Protein AF-A0A7C5MDQ4-F1 (afdb_monomer)

Secondary structure (DSSP, 8-state):
-----------TTSSSHHHHHHHHHHHHHH----SS--EEEEEEEE-TTS-EEEEEEEE-SSSEEEEEEEEEEEEEEEE-TT--EEEEEEEEEEEEEEEEEEEEETTEEEEEEEEEEE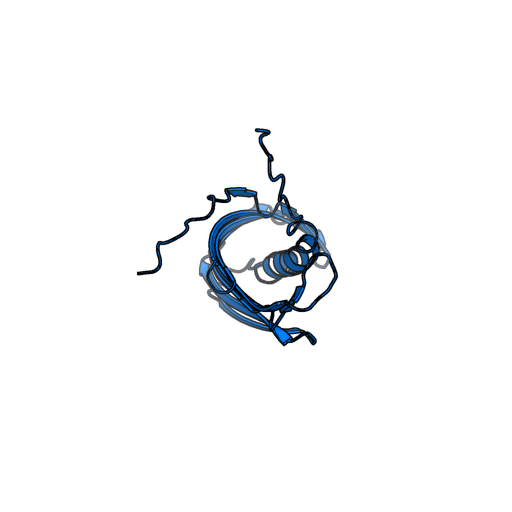EEETTEEEEEEEEEEEEEEEEETTEEEEEEE----EE-----PPP-

Sequence (164 aa):
MQERTTSSGLSFLEADFSFYELMGIQSGYTYPHLNSKREAQAGITLYPSSIKYGYLGWSYSEGLSVAVRYLNSGEMEMRDEGGNLLGTFTYQLIDPILSYTHPLSEKLFLYTLLGVMYEGAEEYKNYVFHMDVGGKYFLSRKSSLIFILRNMGWNRKKISLPVF

Organism: NCBI:txid2052148

Foldseek 3Di:
DDDDPPPPPDPPVPVCPVVVVVVVVVVVVVPPCPDFDWDWDKDWDQDPQRKIKIKIKIDDGQFKIKMKIKIKRPWDFDADPVRDTPDIKIKIKIKIKIKGWDDPDPFKIKMKMWIWIWIDIPQFIFIKTWMKIKMWGHPDPVDIDIDMDIRPTDGDPTPNDPDD

Solvent-accessible surface area (backbone atoms only — not comparable to full-atom values): 9368 Å² total; per-residue (Å²): 142,76,90,80,82,80,83,79,77,75,71,71,74,72,77,48,59,67,63,51,49,58,52,51,52,44,51,63,67,75,60,73,61,91,53,82,61,70,46,78,48,74,52,76,48,80,45,94,72,56,25,39,37,37,39,40,36,38,31,75,49,73,31,33,31,42,34,37,38,37,41,35,51,28,80,41,82,38,59,51,98,87,65,49,79,75,50,71,47,47,47,35,36,42,31,45,34,42,34,43,43,46,78,80,47,102,44,34,33,38,35,42,35,43,35,48,33,38,39,37,43,88,92,47,53,45,58,36,43,32,27,32,45,34,34,41,37,49,82,47,101,89,41,68,49,75,52,75,49,66,70,61,47,60,78,60,75,80,64,80,72,83,85,128

Nearest PDB structures (foldseek):
  1bxw-assembly1_A  TM=4.734E-01  e=2.844E-01  Escherichia coli BL21(DE3)
  8wv0-assembly1_A  TM=5.373E-01  e=2.844E-01  Burkholderia pseudomallei
  3dwo-assembly1_X  TM=4.290E-01  e=1.034E+00  Pseudomonas aeruginosa
  3slo-assembly1_A  TM=4.806E-01  e=4.621E+00  Escherichia coli O157:H7
  3qq2-assembly1_A-2  TM=5.060E-01  e=8.154E+00  Bordetella pertussis

Structure (mmCIF, N/CA/C/O backbone):
data_AF-A0A7C5MDQ4-F1
#
_entry.id   AF-A0A7C5MDQ4-F1
#
loop_
_atom_site.group_PDB
_atom_site.id
_atom_site.type_symbol
_atom_site.label_atom_id
_atom_site.label_alt_id
_atom_site.label_comp_id
_atom_site.label_asym_id
_atom_site.label_entity_id
_atom_site.label_seq_id
_atom_site.pdbx_PDB_ins_code
_atom_site.Cartn_x
_atom_site.Cartn_y
_atom_site.Cartn_z
_atom_site.occupancy
_atom_site.B_iso_or_equiv
_atom_site.auth_seq_id
_atom_site.auth_comp_id
_atom_site.auth_asym_id
_atom_site.auth_atom_id
_atom_site.pdbx_PDB_model_num
ATOM 1 N N . MET A 1 1 ? -8.325 2.686 -50.126 1.00 39.69 1 MET A N 1
ATOM 2 C CA . MET A 1 1 ? -7.969 3.632 -49.049 1.00 39.69 1 MET A CA 1
ATOM 3 C C . MET A 1 1 ? -8.909 3.309 -47.902 1.00 39.69 1 MET A C 1
ATOM 5 O O . MET A 1 1 ? -10.082 3.634 -47.987 1.00 39.69 1 MET A O 1
ATOM 9 N N . GLN A 1 2 ? -8.458 2.464 -46.977 1.00 29.92 2 GLN A N 1
ATOM 10 C CA . GLN A 1 2 ? -9.308 1.776 -46.003 1.00 29.92 2 GLN A CA 1
ATOM 11 C C . GLN A 1 2 ? -8.713 2.046 -44.620 1.00 29.92 2 GLN A C 1
ATOM 13 O O . GLN A 1 2 ? -7.525 1.798 -44.408 1.00 29.92 2 GLN A O 1
ATOM 18 N N . GLU A 1 3 ? -9.515 2.633 -43.734 1.00 30.20 3 GLU A N 1
ATOM 19 C CA . GLU A 1 3 ? -9.162 2.930 -42.346 1.00 30.20 3 GLU A CA 1
ATOM 20 C C . GLU A 1 3 ? -8.784 1.635 -41.615 1.00 30.20 3 GLU A C 1
ATOM 22 O O . GLU A 1 3 ? -9.594 0.717 -41.497 1.00 30.20 3 GLU A O 1
ATOM 27 N N . ARG A 1 4 ? -7.546 1.552 -41.111 1.00 29.33 4 ARG A N 1
ATOM 28 C CA . ARG A 1 4 ? -7.169 0.566 -40.095 1.00 29.33 4 ARG A CA 1
ATOM 29 C C . ARG A 1 4 ? -7.420 1.181 -38.728 1.00 29.33 4 ARG A C 1
ATOM 31 O O . ARG A 1 4 ? -6.610 1.947 -38.218 1.00 29.33 4 ARG A O 1
ATOM 38 N N . THR A 1 5 ? -8.553 0.823 -38.147 1.00 30.47 5 THR A N 1
ATOM 39 C CA . THR A 1 5 ? -8.838 0.961 -36.723 1.00 30.47 5 THR A CA 1
ATOM 40 C C . THR A 1 5 ? -7.876 0.035 -35.974 1.00 30.47 5 THR A C 1
ATOM 42 O O . THR A 1 5 ? -8.053 -1.180 -35.954 1.00 30.47 5 THR A O 1
ATOM 45 N N . THR A 1 6 ? -6.799 0.578 -35.408 1.00 30.36 6 THR A N 1
ATOM 46 C CA . THR A 1 6 ? -5.903 -0.163 -34.513 1.00 30.36 6 THR A CA 1
ATOM 47 C C . THR A 1 6 ? -6.577 -0.317 -33.154 1.00 30.36 6 THR A C 1
ATOM 49 O O . THR A 1 6 ? -6.450 0.523 -32.266 1.00 30.36 6 THR A O 1
ATOM 52 N N . SER A 1 7 ? -7.313 -1.413 -32.977 1.00 33.72 7 SER A N 1
ATOM 53 C CA . SER A 1 7 ? -7.728 -1.899 -31.661 1.00 33.72 7 SER A CA 1
ATOM 54 C C . SER A 1 7 ? -6.525 -2.528 -30.943 1.00 33.72 7 SER A C 1
ATOM 56 O O . SER A 1 7 ? -6.441 -3.742 -30.793 1.00 33.72 7 SER A O 1
ATOM 58 N N . SER A 1 8 ? -5.560 -1.710 -30.522 1.00 34.47 8 SER A N 1
ATOM 59 C CA . SER A 1 8 ? -4.415 -2.130 -29.701 1.00 34.47 8 SER A CA 1
ATOM 60 C C . SER A 1 8 ? -4.749 -1.994 -28.210 1.00 34.47 8 SER A C 1
ATOM 62 O O . SER A 1 8 ? -4.136 -1.212 -27.483 1.00 34.47 8 SER A O 1
ATOM 64 N N . GLY A 1 9 ? -5.785 -2.708 -27.769 1.00 29.31 9 GLY A N 1
ATOM 65 C CA . GLY A 1 9 ? -6.140 -2.858 -26.359 1.00 29.31 9 GLY A CA 1
ATOM 66 C C . GLY A 1 9 ? -5.462 -4.095 -25.784 1.00 29.31 9 GLY A C 1
ATOM 67 O O . GLY A 1 9 ? -6.132 -5.091 -25.543 1.00 29.31 9 GLY A O 1
ATOM 68 N N . LEU A 1 10 ? -4.137 -4.053 -25.629 1.00 28.81 10 LEU A N 1
ATOM 69 C CA . LEU A 1 10 ? -3.390 -5.088 -24.912 1.00 28.81 10 LEU A CA 1
ATOM 70 C C . LEU A 1 10 ? -3.816 -5.068 -23.438 1.00 28.81 10 LEU A C 1
ATOM 72 O O . LEU A 1 10 ? -3.702 -4.048 -22.755 1.00 28.81 10 LEU A O 1
ATOM 76 N N . SER A 1 11 ? -4.345 -6.201 -22.983 1.00 31.80 11 SER A N 1
ATOM 77 C CA . SER A 1 11 ? -4.901 -6.495 -21.662 1.00 31.80 11 SER A CA 1
ATOM 78 C C . SER A 1 11 ? -3.831 -6.560 -20.562 1.00 31.80 11 SER A C 1
ATOM 80 O O . SER A 1 11 ? -3.690 -7.549 -19.852 1.00 31.80 11 SER A O 1
ATOM 82 N N . PHE A 1 12 ? -3.112 -5.454 -20.358 1.00 30.44 12 PHE A N 1
ATOM 83 C CA . PHE A 1 12 ? -2.194 -5.257 -19.224 1.00 30.44 12 PHE A CA 1
ATOM 84 C C . PHE A 1 12 ? -2.919 -5.345 -17.861 1.00 30.44 12 PHE A C 1
ATOM 86 O O . PHE A 1 12 ? -2.315 -5.610 -16.833 1.00 30.44 12 PHE A O 1
ATOM 93 N N . LEU A 1 13 ? -4.248 -5.186 -17.871 1.00 31.42 13 LEU A N 1
ATOM 94 C CA . LEU A 1 13 ? -5.130 -5.215 -16.702 1.00 31.42 13 LEU A CA 1
ATOM 95 C C . LEU A 1 13 ? -5.346 -6.608 -16.081 1.00 31.42 13 LEU A C 1
ATOM 97 O O . LEU A 1 13 ? -5.817 -6.678 -14.948 1.00 31.42 13 LEU A O 1
ATOM 101 N N . GLU A 1 14 ? -5.039 -7.705 -16.781 1.00 27.27 14 GLU A N 1
ATOM 102 C CA . GLU A 1 14 ? -5.376 -9.058 -16.298 1.00 27.27 14 GLU A CA 1
ATOM 103 C C . GLU A 1 14 ? -4.259 -9.723 -15.480 1.00 27.27 14 GLU A C 1
ATOM 105 O O . GLU A 1 14 ? -4.545 -10.576 -14.640 1.00 27.27 14 GLU A O 1
ATOM 110 N N . ALA A 1 15 ? -3.001 -9.303 -15.649 1.00 25.83 15 ALA A N 1
ATOM 111 C CA . ALA A 1 15 ? -1.870 -9.838 -14.882 1.00 25.83 15 ALA A CA 1
ATOM 112 C C . ALA A 1 15 ? -1.667 -9.145 -13.517 1.00 25.83 15 ALA A C 1
ATOM 114 O O . ALA A 1 15 ? -0.980 -9.682 -12.649 1.00 25.83 15 ALA A O 1
ATOM 115 N N . ASP A 1 16 ? -2.300 -7.988 -13.301 1.00 31.30 16 ASP A N 1
ATOM 116 C CA . ASP A 1 16 ? -2.055 -7.130 -12.138 1.00 31.30 16 ASP A CA 1
ATOM 117 C C . ASP A 1 16 ? -3.014 -7.367 -10.957 1.00 31.30 16 ASP A C 1
ATOM 119 O O . ASP A 1 16 ? -2.726 -6.969 -9.834 1.00 31.30 16 ASP A O 1
ATOM 123 N N . PHE A 1 17 ? -4.142 -8.060 -11.120 1.00 27.92 17 PHE A N 1
ATOM 124 C CA . PHE A 1 17 ? -5.168 -8.080 -10.064 1.00 27.92 17 PHE A CA 1
ATOM 125 C C . PHE A 1 17 ? -4.701 -8.748 -8.746 1.00 27.92 17 PHE A C 1
ATOM 127 O O . PHE A 1 17 ? -5.014 -8.274 -7.653 1.00 27.92 17 PHE A O 1
ATOM 134 N N . SER A 1 18 ? -3.863 -9.788 -8.830 1.00 29.47 18 SER A N 1
ATOM 135 C CA . SER A 1 18 ? -3.419 -10.602 -7.684 1.00 29.47 18 SER A CA 1
ATOM 136 C C . SER A 1 18 ? -2.291 -9.969 -6.851 1.00 29.47 18 SER A C 1
ATOM 138 O O . SER A 1 18 ? -2.250 -10.138 -5.628 1.00 29.47 18 SER A O 1
ATOM 140 N N . PHE A 1 19 ? -1.392 -9.197 -7.474 1.00 32.59 19 PHE A N 1
ATOM 141 C CA . PHE A 1 19 ? -0.304 -8.505 -6.772 1.00 32.59 19 PHE A CA 1
ATOM 142 C C . PHE A 1 19 ? -0.835 -7.311 -5.974 1.00 32.59 19 PHE A C 1
ATOM 144 O O . PHE A 1 19 ? -0.474 -7.118 -4.809 1.00 32.59 19 PHE A O 1
ATOM 151 N N . TYR A 1 20 ? -1.762 -6.544 -6.561 1.00 33.53 20 TYR A N 1
ATOM 152 C CA . TYR A 1 20 ? -2.404 -5.450 -5.847 1.00 33.53 20 TYR A CA 1
ATOM 153 C C . TYR A 1 20 ? -3.215 -5.987 -4.669 1.00 33.53 20 TYR A C 1
ATOM 155 O O . TYR A 1 20 ? -3.093 -5.415 -3.588 1.00 33.53 20 TYR A O 1
ATOM 163 N N . GLU A 1 21 ? -3.995 -7.068 -4.802 1.00 34.34 21 GLU A N 1
ATOM 164 C CA . GLU A 1 21 ? -4.763 -7.687 -3.702 1.00 34.34 21 GLU A CA 1
ATOM 165 C C . GLU A 1 21 ? -3.911 -8.001 -2.461 1.00 34.34 21 GLU A C 1
ATOM 167 O O . GLU A 1 21 ? -4.300 -7.624 -1.352 1.00 34.34 21 GLU A O 1
ATOM 172 N N . LEU A 1 22 ? -2.709 -8.561 -2.637 1.00 33.97 22 LEU A N 1
ATOM 173 C CA . LEU A 1 22 ? -1.773 -8.843 -1.539 1.00 33.97 22 LEU A CA 1
ATOM 174 C C . LEU A 1 22 ? -1.350 -7.564 -0.786 1.00 33.97 22 LEU A C 1
ATOM 176 O O . LEU A 1 22 ? -1.200 -7.551 0.438 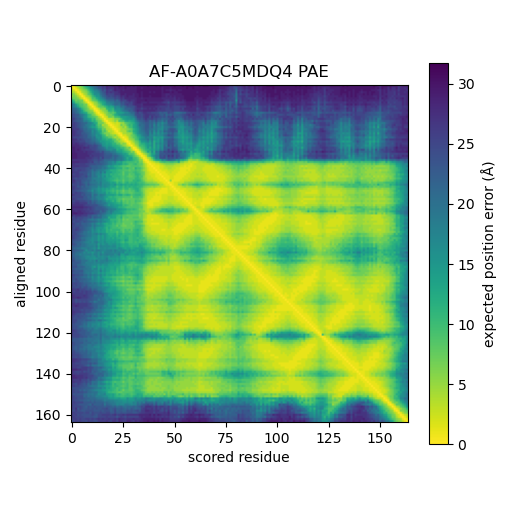1.00 33.97 22 LEU A O 1
ATOM 180 N N . MET A 1 23 ? -1.229 -6.458 -1.521 1.00 41.66 23 MET A N 1
ATOM 181 C CA . MET A 1 23 ? -0.828 -5.140 -1.020 1.00 41.66 23 MET A CA 1
ATOM 182 C C . MET A 1 23 ? -1.975 -4.394 -0.325 1.00 41.66 23 MET A C 1
ATOM 184 O O . MET A 1 23 ? -1.746 -3.627 0.611 1.00 41.66 23 MET A O 1
ATOM 188 N N . GLY A 1 24 ? -3.217 -4.634 -0.760 1.00 42.03 24 GLY A N 1
ATOM 189 C CA . GLY A 1 24 ? -4.439 -4.136 -0.118 1.00 42.03 24 GLY A CA 1
ATOM 190 C C . GLY A 1 24 ? -4.713 -4.824 1.209 1.00 42.03 24 GLY A C 1
ATOM 191 O O . GLY A 1 24 ? -5.059 -4.184 2.205 1.00 42.03 24 GLY A O 1
ATOM 192 N N . ILE A 1 25 ? -4.479 -6.135 1.223 1.00 39.66 25 ILE A N 1
ATOM 193 C CA . ILE A 1 25 ? -4.501 -6.961 2.419 1.00 39.66 25 ILE A CA 1
ATOM 194 C C . ILE A 1 25 ? -3.443 -6.456 3.410 1.00 39.66 25 ILE A C 1
ATOM 196 O O . ILE A 1 25 ? -3.783 -6.215 4.567 1.00 39.66 25 ILE A O 1
ATOM 200 N N . GLN A 1 26 ? -2.212 -6.169 2.962 1.00 46.97 26 GLN A N 1
ATOM 201 C CA . GLN A 1 26 ? -1.220 -5.511 3.815 1.00 46.97 26 GLN A CA 1
ATOM 202 C C . GLN A 1 26 ? -1.702 -4.148 4.311 1.00 46.97 26 GLN A C 1
ATOM 204 O O . GLN A 1 26 ? -1.664 -3.956 5.509 1.00 46.97 26 GLN A O 1
ATOM 209 N N . SER A 1 27 ? -2.274 -3.247 3.504 1.00 44.59 27 SER A N 1
ATOM 210 C CA . SER A 1 27 ? -2.826 -1.991 4.055 1.00 44.59 27 SER A CA 1
ATOM 211 C C . SER A 1 27 ? -3.924 -2.215 5.114 1.00 44.59 27 SER A C 1
ATOM 213 O O . SER A 1 27 ? -3.914 -1.560 6.151 1.00 44.59 27 SER A O 1
ATOM 215 N N . GLY A 1 28 ? -4.810 -3.203 4.945 1.00 41.59 28 GLY A N 1
ATOM 216 C CA . GLY A 1 28 ? -5.789 -3.579 5.977 1.00 41.59 28 GLY A CA 1
ATOM 217 C C . GLY A 1 28 ? -5.171 -4.198 7.245 1.00 41.59 28 GLY A C 1
ATOM 218 O O . GLY A 1 28 ? -5.764 -4.114 8.324 1.00 41.59 28 GLY A O 1
ATOM 219 N N . TYR A 1 29 ? -3.976 -4.793 7.137 1.00 42.00 29 TYR A N 1
ATOM 220 C CA . TYR A 1 29 ? -3.196 -5.358 8.248 1.00 42.00 29 TYR A CA 1
ATOM 221 C C . TYR A 1 29 ? -2.168 -4.389 8.858 1.00 42.00 29 TYR A C 1
ATOM 223 O O . TYR A 1 29 ? -1.840 -4.535 10.033 1.00 42.00 29 TYR A O 1
ATOM 231 N N . THR A 1 30 ? -1.698 -3.396 8.106 1.00 46.00 30 THR A N 1
ATOM 232 C CA . THR A 1 30 ? -0.732 -2.361 8.502 1.00 46.00 30 THR A CA 1
ATOM 233 C C . THR A 1 30 ? -1.442 -1.163 9.145 1.00 46.00 30 THR A C 1
ATOM 235 O O . THR A 1 30 ? -0.837 -0.474 9.961 1.00 46.00 30 THR A O 1
ATOM 238 N N . TYR A 1 31 ? -2.740 -0.955 8.870 1.00 48.38 31 TYR A N 1
ATOM 239 C CA . TYR A 1 31 ? -3.543 0.130 9.457 1.00 48.38 31 TYR A CA 1
ATOM 240 C C . TYR A 1 31 ? -4.679 -0.265 10.432 1.00 48.38 31 TYR A C 1
ATOM 242 O O . TYR A 1 31 ? -5.637 0.499 10.550 1.00 48.38 31 TYR A O 1
ATOM 250 N N . PRO A 1 32 ? -4.658 -1.374 11.201 1.00 42.75 32 PRO A N 1
ATOM 251 C CA . PRO A 1 32 ? -5.612 -1.549 12.286 1.00 42.75 32 PRO A CA 1
ATOM 252 C C . PRO A 1 32 ? -5.109 -0.819 13.542 1.00 42.75 32 PRO A C 1
ATOM 254 O O . PRO A 1 32 ? -4.926 -1.442 14.587 1.00 42.75 32 PRO A O 1
ATOM 257 N N . HIS A 1 33 ? -4.897 0.499 13.471 1.00 44.81 33 HIS A N 1
ATOM 258 C CA . HIS A 1 33 ? -4.558 1.286 14.661 1.00 44.81 33 HIS A CA 1
ATOM 259 C C . HIS A 1 33 ? -5.819 1.769 15.346 1.00 44.81 33 HIS A C 1
ATOM 261 O O . HIS A 1 33 ? -6.289 2.891 15.207 1.00 44.81 33 HIS A O 1
ATOM 267 N N . LEU A 1 34 ? -6.345 0.840 16.129 1.00 44.09 34 LEU A N 1
ATOM 268 C CA . LEU A 1 34 ? -7.406 1.007 17.108 1.00 44.09 34 LEU A CA 1
ATOM 269 C C . LEU A 1 34 ? -6.909 1.691 18.401 1.00 44.09 34 LEU A C 1
ATOM 271 O O . LEU A 1 34 ? -7.566 1.614 19.433 1.00 44.09 34 LEU A O 1
ATOM 275 N N . ASN A 1 35 ? -5.730 2.319 18.375 1.00 40.31 35 ASN A N 1
ATOM 276 C CA . ASN A 1 35 ? -5.115 2.943 19.538 1.00 40.31 35 ASN A CA 1
ATOM 277 C C . ASN A 1 35 ? -4.578 4.331 19.192 1.00 40.31 35 ASN A C 1
ATOM 279 O O . ASN A 1 35 ? -3.913 4.525 18.181 1.00 40.31 35 ASN A O 1
ATOM 283 N N . SER A 1 36 ? -4.836 5.266 20.100 1.00 45.19 36 SER A N 1
ATOM 284 C CA . SER A 1 36 ? -4.549 6.706 20.097 1.00 45.19 36 SER A CA 1
ATOM 285 C C . SER A 1 36 ? -3.075 7.124 19.992 1.00 45.19 36 SER A C 1
ATOM 287 O O . SER A 1 36 ? -2.709 8.244 20.354 1.00 45.19 36 SER A O 1
ATOM 289 N N . LYS A 1 37 ? -2.188 6.238 19.535 1.00 57.75 37 LYS A N 1
ATOM 290 C CA . LYS A 1 37 ? -0.745 6.451 19.573 1.00 57.75 37 LYS A CA 1
ATOM 291 C C . LYS A 1 37 ? -0.211 6.805 18.195 1.00 57.75 37 LYS A C 1
ATOM 293 O O . LYS A 1 37 ? -0.479 6.134 17.205 1.00 57.75 37 LYS A O 1
ATOM 298 N N . ARG A 1 38 ? 0.585 7.872 18.164 1.00 73.56 38 ARG A N 1
ATOM 299 C CA . ARG A 1 38 ? 1.396 8.231 17.005 1.00 73.56 38 ARG A CA 1
ATOM 300 C C . ARG A 1 38 ? 2.441 7.150 16.793 1.00 73.56 38 ARG A C 1
ATOM 302 O O . ARG A 1 38 ? 3.239 6.894 17.692 1.00 73.56 38 ARG A O 1
ATOM 309 N N . GLU A 1 39 ? 2.429 6.539 15.621 1.00 69.69 39 GLU A N 1
ATOM 310 C CA . GLU A 1 39 ? 3.300 5.415 15.298 1.00 69.69 39 GLU A CA 1
ATOM 311 C C . GLU A 1 39 ? 3.840 5.573 13.883 1.00 69.69 39 GLU A C 1
ATOM 313 O O . GLU A 1 39 ? 3.081 5.848 12.954 1.00 69.69 39 GLU A O 1
ATOM 318 N N . ALA A 1 40 ? 5.149 5.395 13.730 1.00 78.62 40 ALA A N 1
ATOM 319 C CA . ALA A 1 40 ? 5.799 5.306 12.435 1.00 78.62 40 ALA A CA 1
ATOM 320 C C . ALA A 1 40 ? 6.104 3.840 12.131 1.00 78.62 40 ALA A C 1
ATOM 322 O O . ALA A 1 40 ? 6.555 3.099 13.005 1.00 78.62 40 ALA A O 1
ATOM 323 N N . GLN A 1 41 ? 5.883 3.435 10.888 1.00 73.00 41 GLN A N 1
ATOM 324 C CA . GLN A 1 41 ? 6.156 2.087 10.419 1.00 73.00 41 GLN A CA 1
ATOM 325 C C . GLN A 1 41 ? 6.887 2.139 9.093 1.00 73.00 41 GLN A C 1
ATOM 327 O O . GLN A 1 41 ? 6.561 2.945 8.228 1.00 73.00 41 GLN A O 1
ATOM 332 N N . ALA A 1 42 ? 7.841 1.242 8.912 1.00 81.19 42 ALA A N 1
ATOM 333 C CA . ALA A 1 42 ? 8.511 1.048 7.643 1.00 81.19 42 ALA A CA 1
ATOM 334 C C . ALA A 1 42 ? 8.664 -0.445 7.397 1.00 81.19 42 ALA A C 1
ATOM 336 O O . ALA A 1 42 ? 8.869 -1.218 8.335 1.00 81.19 42 ALA A O 1
ATOM 337 N N . GLY A 1 43 ? 8.599 -0.844 6.137 1.00 79.62 43 GLY A N 1
ATOM 338 C CA . GLY A 1 43 ? 8.849 -2.220 5.759 1.00 79.62 43 GLY A CA 1
ATOM 339 C C . GLY A 1 43 ? 9.318 -2.331 4.325 1.00 79.62 43 GLY A C 1
ATOM 340 O O . GLY A 1 43 ? 9.052 -1.475 3.483 1.00 79.62 43 GLY A O 1
ATOM 341 N N . ILE A 1 44 ? 10.033 -3.417 4.068 1.00 86.19 44 ILE A N 1
ATOM 342 C CA . ILE A 1 44 ? 10.502 -3.798 2.747 1.00 86.19 44 ILE A CA 1
ATOM 343 C C . ILE A 1 44 ? 10.195 -5.276 2.540 1.00 86.19 44 ILE A C 1
ATOM 345 O O . ILE A 1 44 ? 10.361 -6.093 3.442 1.00 86.19 44 ILE A O 1
ATOM 349 N N . THR A 1 45 ? 9.718 -5.612 1.353 1.00 85.25 45 THR A N 1
ATOM 350 C CA . THR A 1 45 ? 9.518 -6.979 0.887 1.00 85.25 45 THR A CA 1
ATOM 351 C C . THR A 1 45 ? 10.374 -7.174 -0.351 1.00 85.25 45 THR A C 1
ATOM 353 O O . THR A 1 45 ? 10.298 -6.399 -1.306 1.00 85.25 45 THR A O 1
ATOM 356 N N . LEU A 1 46 ? 11.213 -8.203 -0.311 1.00 87.81 46 LEU A N 1
ATOM 357 C CA . LEU A 1 46 ? 12.072 -8.601 -1.416 1.00 87.81 46 LEU A CA 1
ATOM 358 C C . LEU A 1 46 ? 11.500 -9.881 -2.006 1.00 87.81 46 LEU A C 1
ATOM 360 O O . LEU A 1 46 ? 11.362 -10.879 -1.298 1.00 87.81 46 LEU A O 1
ATOM 364 N N . TYR A 1 47 ? 11.168 -9.848 -3.287 1.00 84.12 47 TYR A N 1
ATOM 365 C CA . TYR A 1 47 ? 10.701 -11.025 -3.999 1.00 84.12 47 TYR A CA 1
ATOM 366 C C . TYR A 1 47 ? 11.871 -11.688 -4.740 1.00 84.12 47 TYR A C 1
ATOM 368 O O . TYR A 1 47 ? 12.783 -10.990 -5.193 1.00 84.12 47 TYR A O 1
ATOM 376 N N . PRO A 1 48 ? 11.848 -13.023 -4.919 1.00 83.94 48 PRO A N 1
ATOM 377 C CA . PRO A 1 48 ? 12.907 -13.744 -5.632 1.00 83.94 48 PRO A CA 1
ATOM 378 C C . PRO A 1 48 ? 13.137 -13.273 -7.075 1.00 83.94 48 PRO A C 1
ATOM 380 O O . PRO A 1 48 ? 14.246 -13.384 -7.583 1.00 83.94 48 PRO A O 1
ATOM 383 N N . SER A 1 49 ? 12.115 -12.716 -7.727 1.00 83.00 49 SER A N 1
ATOM 384 C CA . SER A 1 49 ? 12.159 -12.179 -9.094 1.00 83.00 49 SER A CA 1
ATOM 385 C C . SER A 1 49 ? 12.774 -10.776 -9.191 1.00 83.00 49 SER A C 1
ATOM 387 O O . SER A 1 49 ? 12.458 -10.026 -10.107 1.00 83.00 49 SER A O 1
ATOM 389 N N . SER A 1 50 ? 13.604 -10.376 -8.225 1.00 87.56 50 SER A N 1
ATOM 390 C CA . SER A 1 50 ? 14.176 -9.024 -8.114 1.00 87.56 50 SER A CA 1
ATOM 391 C C . SER A 1 50 ? 13.160 -7.889 -7.909 1.00 87.56 50 SER A C 1
ATOM 393 O O . SER A 1 50 ? 13.572 -6.731 -7.808 1.00 87.56 50 SER A O 1
ATOM 395 N N . ILE A 1 51 ? 11.862 -8.196 -7.770 1.00 88.75 51 ILE A N 1
ATOM 396 C CA . ILE A 1 51 ? 10.836 -7.215 -7.396 1.00 88.75 51 ILE A CA 1
ATOM 397 C C . ILE A 1 51 ? 11.106 -6.750 -5.961 1.00 88.75 51 ILE A C 1
ATOM 399 O O . ILE A 1 51 ? 11.346 -7.550 -5.050 1.00 88.75 51 ILE A O 1
ATOM 403 N N . LYS A 1 52 ? 11.036 -5.439 -5.742 1.00 89.88 52 LYS A N 1
ATOM 404 C CA . LYS A 1 52 ? 11.181 -4.812 -4.426 1.00 89.88 52 LYS A CA 1
ATOM 405 C C . LYS A 1 52 ? 9.937 -4.001 -4.135 1.00 89.88 52 LYS A C 1
ATOM 407 O O . LYS A 1 52 ? 9.574 -3.121 -4.908 1.00 89.88 52 LYS A O 1
ATOM 412 N N . TYR A 1 53 ? 9.324 -4.265 -2.995 1.00 86.25 53 TYR A N 1
ATOM 413 C CA . TYR A 1 53 ? 8.228 -3.468 -2.477 1.00 86.25 53 TYR A CA 1
ATOM 414 C C . TYR A 1 53 ? 8.641 -2.826 -1.159 1.00 86.25 53 TYR A C 1
ATOM 416 O O . TYR A 1 53 ? 9.259 -3.474 -0.320 1.00 86.25 53 TYR A O 1
ATOM 424 N N . GLY A 1 54 ? 8.306 -1.559 -0.968 1.00 84.88 54 GLY A N 1
ATOM 425 C CA . GLY A 1 54 ? 8.557 -0.833 0.264 1.00 84.88 54 GLY A CA 1
ATOM 426 C C . GLY A 1 54 ? 7.340 -0.035 0.693 1.00 84.88 54 GLY A C 1
ATOM 427 O O . GLY A 1 54 ? 6.535 0.396 -0.132 1.00 84.88 54 GLY A O 1
ATOM 428 N N . TYR A 1 55 ? 7.231 0.200 1.993 1.00 82.50 55 TYR A N 1
ATOM 429 C CA . TYR A 1 55 ? 6.287 1.163 2.532 1.00 82.50 55 TYR A CA 1
ATOM 430 C C . TYR A 1 55 ? 6.906 1.939 3.690 1.00 82.50 55 TYR A C 1
ATOM 432 O O . TYR A 1 55 ? 7.728 1.420 4.449 1.00 82.50 55 TYR A O 1
ATOM 440 N N . LEU A 1 56 ? 6.473 3.185 3.829 1.00 84.44 56 LEU A N 1
ATOM 441 C CA . LEU A 1 56 ? 6.728 4.036 4.980 1.00 84.44 56 LEU A CA 1
ATOM 442 C C . LEU A 1 56 ? 5.405 4.693 5.364 1.00 84.44 56 LEU A C 1
ATOM 444 O O . LEU A 1 56 ? 4.782 5.339 4.529 1.00 84.44 56 LEU A O 1
ATOM 448 N N . GLY A 1 57 ? 4.971 4.521 6.604 1.00 81.12 57 GLY A N 1
ATOM 449 C CA . GLY A 1 57 ? 3.707 5.028 7.119 1.00 81.12 57 GLY A CA 1
ATOM 450 C C . GLY A 1 57 ? 3.877 5.757 8.445 1.00 81.12 57 GLY A C 1
ATOM 451 O O . GLY A 1 57 ? 4.777 5.460 9.229 1.00 81.12 57 GLY A O 1
ATOM 452 N N . TRP A 1 58 ? 2.986 6.706 8.701 1.00 78.06 58 TRP A N 1
ATOM 453 C CA . TRP A 1 58 ? 2.877 7.440 9.954 1.00 78.06 58 TRP A CA 1
ATOM 454 C C . TRP A 1 58 ? 1.401 7.578 10.338 1.00 78.06 58 TRP A C 1
ATOM 456 O O . TRP A 1 58 ? 0.600 8.132 9.585 1.00 78.06 58 TRP A O 1
ATOM 466 N N . SER A 1 59 ? 1.053 7.175 11.559 1.00 75.88 59 SER A N 1
ATOM 467 C CA . SER A 1 59 ? -0.252 7.432 12.182 1.00 75.88 59 SER A CA 1
ATOM 468 C C . SER A 1 59 ? -0.212 8.751 12.953 1.00 75.88 59 SER A C 1
ATOM 470 O O . SER A 1 59 ? 0.548 8.899 13.910 1.00 75.88 59 SER A O 1
ATOM 472 N N . TYR A 1 60 ? -0.961 9.760 12.499 1.00 73.12 60 TYR A N 1
ATOM 473 C CA . TYR A 1 60 ? -0.872 11.125 13.038 1.00 73.12 60 TYR A CA 1
ATOM 474 C C . TYR A 1 60 ? -1.792 11.342 14.245 1.00 73.12 60 TYR A C 1
ATOM 476 O O . TYR A 1 60 ? -1.402 11.981 15.230 1.00 73.12 60 TYR A O 1
ATOM 484 N N . SER A 1 61 ? -3.005 10.799 14.166 1.00 72.06 61 SER A N 1
ATOM 485 C CA . SER A 1 61 ? -4.038 10.879 15.197 1.00 72.06 61 SER A CA 1
ATOM 486 C C . SER A 1 61 ? -4.871 9.602 15.212 1.00 72.06 61 SER A C 1
ATOM 488 O O . SER A 1 61 ? -4.671 8.708 14.392 1.00 72.06 61 SER A O 1
ATOM 490 N N . GLU A 1 62 ? -5.857 9.548 16.107 1.00 69.69 62 GLU A N 1
ATOM 491 C CA . GLU A 1 62 ? -6.919 8.549 16.023 1.00 69.69 62 GLU A CA 1
ATOM 492 C C . GLU A 1 62 ? -7.572 8.607 14.638 1.00 69.69 62 GLU A C 1
ATOM 494 O O . GLU A 1 62 ? -8.034 9.660 14.190 1.00 69.69 62 GLU A O 1
ATOM 499 N N . GLY A 1 63 ? -7.521 7.484 13.929 1.00 69.88 63 GLY A N 1
ATOM 500 C CA . GLY A 1 63 ? -8.111 7.324 12.609 1.00 69.88 63 GLY A CA 1
ATOM 501 C C . GLY A 1 63 ? -7.282 7.853 11.440 1.00 69.88 63 GLY A C 1
ATOM 502 O O . GLY A 1 63 ? -7.386 7.275 10.368 1.00 69.88 63 GLY A O 1
ATOM 503 N N . LEU A 1 64 ? -6.456 8.893 11.592 1.00 79.62 64 LEU A N 1
ATOM 504 C CA . LEU A 1 64 ? -5.739 9.509 10.466 1.00 79.62 64 LEU A CA 1
ATOM 505 C C . LEU A 1 64 ? -4.311 8.977 10.320 1.00 79.62 64 LEU A C 1
ATOM 507 O O . LEU A 1 64 ? -3.513 9.007 11.263 1.00 79.62 64 LEU A O 1
ATOM 511 N N . SER A 1 65 ? -3.945 8.554 9.115 1.00 78.31 65 SER A N 1
ATOM 512 C CA . SER A 1 65 ? -2.584 8.113 8.800 1.00 78.31 65 SER A CA 1
ATOM 513 C C . SER A 1 65 ? -2.180 8.522 7.392 1.00 78.31 65 SER A C 1
ATOM 515 O O . SER A 1 65 ? -3.020 8.683 6.511 1.00 78.31 65 SER A O 1
ATOM 517 N N . VAL A 1 66 ? -0.882 8.703 7.189 1.00 85.88 66 VAL A N 1
ATOM 518 C CA . VAL A 1 66 ? -0.275 8.953 5.882 1.00 85.88 66 VAL A CA 1
ATOM 519 C C . VAL A 1 66 ? 0.741 7.867 5.594 1.00 85.88 66 VAL A C 1
ATOM 521 O O . VAL A 1 66 ? 1.363 7.338 6.515 1.00 85.88 66 VAL A O 1
ATOM 524 N N . ALA A 1 67 ? 0.936 7.540 4.327 1.00 83.75 67 ALA A N 1
ATOM 525 C CA . ALA A 1 67 ? 1.960 6.599 3.926 1.00 83.75 67 ALA A CA 1
ATOM 526 C C . ALA A 1 67 ? 2.462 6.867 2.517 1.00 83.75 67 ALA A C 1
ATOM 528 O O . ALA A 1 67 ? 1.831 7.570 1.739 1.00 83.75 67 ALA A O 1
ATOM 529 N N . VAL A 1 68 ? 3.600 6.277 2.191 1.00 88.62 68 VAL A N 1
ATOM 530 C CA . VAL A 1 68 ? 4.115 6.168 0.835 1.00 88.62 68 VAL A CA 1
ATOM 531 C C . VAL A 1 68 ? 4.427 4.704 0.591 1.00 88.62 68 VAL A C 1
ATOM 533 O O . VAL A 1 68 ? 5.133 4.071 1.378 1.00 88.62 68 VAL A O 1
ATOM 536 N N . ARG A 1 69 ? 3.892 4.171 -0.503 1.00 88.12 69 ARG A N 1
ATOM 537 C CA . ARG A 1 69 ? 4.255 2.861 -1.041 1.00 88.12 69 ARG A CA 1
ATOM 538 C C . ARG A 1 69 ? 5.222 3.034 -2.201 1.00 88.12 69 ARG A C 1
ATOM 540 O O . ARG A 1 69 ? 5.126 4.001 -2.953 1.00 88.12 69 ARG A O 1
ATOM 547 N N . TYR A 1 70 ? 6.128 2.081 -2.349 1.00 89.31 70 TYR A N 1
ATOM 548 C CA . TYR A 1 70 ? 7.068 2.007 -3.456 1.00 89.31 70 TYR A CA 1
ATOM 549 C C . TYR A 1 70 ? 7.092 0.596 -4.026 1.00 89.31 70 TYR A C 1
ATOM 551 O O . TYR A 1 70 ? 7.199 -0.364 -3.268 1.00 89.31 70 TYR A O 1
ATOM 559 N N . LEU A 1 71 ? 7.063 0.473 -5.346 1.00 90.38 71 LEU A N 1
ATOM 560 C CA . LEU A 1 71 ? 7.322 -0.772 -6.055 1.00 90.38 71 L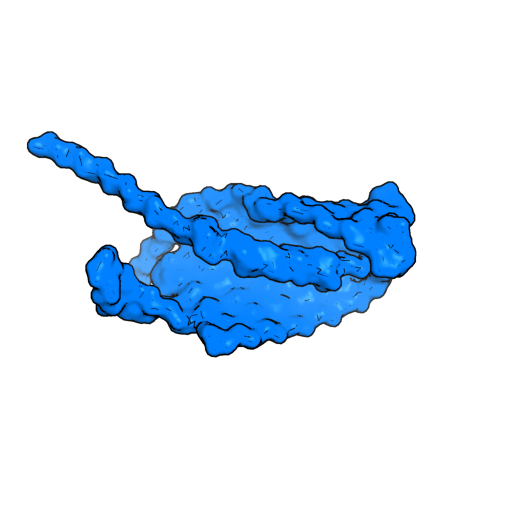EU A CA 1
ATOM 561 C C . LEU A 1 71 ? 8.414 -0.549 -7.095 1.00 90.38 71 LEU A C 1
ATOM 563 O O . LEU A 1 71 ? 8.411 0.443 -7.821 1.00 90.38 71 LEU A O 1
ATOM 567 N N . ASN A 1 72 ? 9.297 -1.526 -7.203 1.00 91.50 72 ASN A N 1
ATOM 568 C CA . ASN A 1 72 ? 10.199 -1.720 -8.320 1.00 91.50 72 ASN A CA 1
ATOM 569 C C . ASN A 1 72 ? 9.981 -3.138 -8.834 1.00 91.50 72 ASN A C 1
ATOM 571 O O . ASN A 1 72 ? 10.154 -4.083 -8.066 1.00 91.50 72 ASN A O 1
ATOM 575 N N . SER A 1 73 ? 9.610 -3.301 -10.099 1.00 87.19 73 SER A N 1
ATOM 576 C CA . SER A 1 73 ? 9.371 -4.622 -10.690 1.00 87.19 73 SER A CA 1
ATOM 577 C C . SER A 1 73 ? 10.641 -5.449 -10.908 1.00 87.19 73 SER A C 1
ATOM 579 O O . SER A 1 73 ? 10.550 -6.596 -11.328 1.00 87.19 73 SER A O 1
ATOM 581 N N . GLY A 1 74 ? 11.826 -4.874 -10.700 1.00 88.75 74 GLY A N 1
ATOM 582 C CA . GLY A 1 74 ? 13.044 -5.394 -11.307 1.00 88.75 74 GLY A CA 1
ATOM 583 C C . GLY A 1 74 ? 13.003 -5.262 -12.832 1.00 88.75 74 GLY A C 1
ATOM 584 O O . GLY A 1 74 ? 12.141 -4.577 -13.393 1.00 88.75 74 GLY A O 1
ATOM 585 N N . GLU A 1 75 ? 13.945 -5.921 -13.497 1.00 89.12 75 GLU A N 1
ATOM 586 C CA . GLU A 1 75 ? 13.995 -5.971 -14.955 1.00 89.12 75 GLU A CA 1
ATOM 587 C C . GLU A 1 75 ? 12.963 -6.966 -15.488 1.00 89.12 75 GLU A C 1
ATOM 589 O O . GLU A 1 75 ? 12.937 -8.133 -15.098 1.00 89.12 75 GLU A O 1
ATOM 594 N N . MET A 1 76 ? 12.118 -6.492 -16.395 1.00 85.81 76 MET A N 1
ATOM 595 C CA . MET A 1 76 ? 11.146 -7.293 -17.124 1.00 85.81 76 MET A CA 1
ATOM 596 C C . MET A 1 76 ? 11.532 -7.341 -18.596 1.00 85.81 76 MET A C 1
ATOM 598 O O . MET A 1 76 ? 11.993 -6.349 -19.157 1.00 85.81 76 MET A O 1
ATOM 602 N N . GLU A 1 77 ? 11.328 -8.488 -19.233 1.00 89.31 77 GLU A N 1
ATOM 603 C CA . GLU A 1 77 ? 11.577 -8.648 -20.663 1.00 89.31 77 GLU A CA 1
ATOM 604 C C . GLU A 1 77 ? 10.431 -8.061 -21.490 1.00 89.31 77 GLU A C 1
ATOM 606 O O . GLU A 1 77 ? 9.254 -8.326 -21.244 1.00 89.31 77 GLU A O 1
ATOM 611 N N . MET A 1 78 ? 10.788 -7.308 -22.523 1.00 85.12 78 MET A N 1
ATOM 612 C CA . MET A 1 78 ? 9.868 -6.834 -23.547 1.00 85.12 78 MET A CA 1
ATOM 613 C C . MET A 1 78 ? 9.959 -7.774 -24.747 1.00 85.12 78 MET A C 1
ATOM 615 O O . MET A 1 78 ? 11.038 -7.934 -25.319 1.00 85.12 78 MET A O 1
ATOM 619 N N . ARG A 1 79 ? 8.850 -8.409 -25.134 1.00 90.44 79 ARG A N 1
ATOM 620 C CA . ARG A 1 79 ? 8.802 -9.345 -26.268 1.00 90.44 79 ARG A CA 1
ATOM 621 C C . ARG A 1 79 ? 7.757 -8.915 -27.294 1.00 90.44 79 ARG A C 1
ATOM 623 O O . ARG A 1 79 ? 6.729 -8.357 -26.918 1.00 90.44 79 ARG A O 1
ATOM 630 N N . ASP A 1 80 ? 8.033 -9.152 -28.575 1.00 89.44 80 ASP A N 1
ATOM 631 C CA . ASP A 1 80 ? 7.047 -8.967 -29.647 1.00 89.44 80 ASP A CA 1
ATOM 632 C C . ASP A 1 80 ? 5.999 -10.101 -29.664 1.00 89.44 80 ASP A C 1
ATOM 634 O O . ASP A 1 80 ? 6.077 -11.060 -28.893 1.00 89.44 80 ASP A O 1
ATOM 638 N N . GLU A 1 81 ? 5.012 -10.011 -30.561 1.00 90.69 81 GLU A N 1
ATOM 639 C CA . GLU A 1 81 ? 3.973 -11.045 -30.728 1.00 90.69 81 GLU A CA 1
ATOM 640 C C . GLU A 1 81 ? 4.544 -12.417 -31.138 1.00 90.69 81 GLU A C 1
ATOM 642 O O . GLU A 1 81 ? 3.918 -13.447 -30.895 1.00 90.69 81 GLU A O 1
ATOM 647 N N . GLY A 1 82 ? 5.736 -12.443 -31.743 1.00 92.69 82 GLY A N 1
ATOM 648 C CA . GLY A 1 82 ? 6.471 -13.658 -32.093 1.00 92.69 82 GLY A CA 1
ATOM 649 C C . GLY A 1 82 ? 7.332 -14.211 -30.953 1.00 92.69 82 GLY A C 1
ATOM 650 O O . GLY A 1 82 ? 7.971 -15.249 -31.124 1.00 92.69 82 GLY A O 1
ATOM 651 N N . GLY A 1 83 ? 7.361 -13.542 -29.798 1.00 91.19 83 GLY A N 1
ATOM 652 C CA . GLY A 1 83 ? 8.177 -13.905 -28.645 1.00 91.19 83 GLY A CA 1
ATOM 653 C C . GLY A 1 83 ? 9.645 -13.477 -28.742 1.00 91.19 83 GLY A C 1
ATOM 654 O O . GLY A 1 83 ? 10.424 -13.843 -27.856 1.00 91.19 83 GLY A O 1
ATOM 655 N N . ASN A 1 84 ? 10.049 -12.711 -29.760 1.00 93.62 84 ASN A N 1
ATOM 656 C CA . ASN A 1 84 ? 11.417 -12.202 -29.871 1.00 93.62 84 ASN A CA 1
ATOM 657 C C . ASN A 1 84 ? 11.664 -11.120 -28.818 1.00 93.62 84 ASN A C 1
ATOM 659 O O . ASN A 1 84 ? 10.817 -10.256 -28.596 1.00 93.62 84 ASN A O 1
ATOM 663 N N . LEU A 1 85 ? 12.836 -11.156 -28.182 1.00 92.88 85 LEU A N 1
ATOM 664 C CA . LEU A 1 85 ? 13.233 -10.163 -27.185 1.00 92.88 85 LEU A CA 1
ATOM 665 C C . LEU A 1 85 ? 13.536 -8.822 -27.867 1.00 92.88 85 LEU A C 1
ATOM 667 O O . LEU A 1 85 ? 14.417 -8.742 -28.720 1.00 92.88 85 LEU A O 1
ATOM 671 N N . LEU A 1 86 ? 12.822 -7.777 -27.457 1.00 90.81 86 LEU A N 1
ATOM 672 C CA . LEU A 1 86 ? 13.002 -6.399 -27.918 1.00 90.81 86 LEU A CA 1
ATOM 673 C C . LEU A 1 86 ? 13.891 -5.582 -26.972 1.00 90.81 86 LEU A C 1
ATOM 675 O O . LEU A 1 86 ? 14.513 -4.613 -27.396 1.00 90.81 86 LEU A O 1
ATOM 679 N N . GLY A 1 87 ? 13.961 -5.977 -25.701 1.00 89.19 87 GLY A N 1
ATOM 680 C CA . GLY A 1 87 ? 14.741 -5.297 -24.672 1.00 89.19 87 GLY A CA 1
ATOM 681 C C . GLY A 1 87 ? 14.266 -5.662 -23.271 1.00 89.19 87 GLY A C 1
ATOM 682 O O . GLY A 1 87 ? 13.478 -6.595 -23.095 1.00 89.19 87 GLY A O 1
ATOM 683 N N . THR A 1 88 ? 14.732 -4.913 -22.277 1.00 89.69 88 THR A N 1
ATOM 684 C CA . THR A 1 88 ? 14.252 -5.002 -20.897 1.00 89.69 88 THR A CA 1
ATOM 685 C C . THR A 1 88 ? 13.798 -3.636 -20.417 1.00 89.69 88 THR A C 1
ATOM 687 O O . THR A 1 88 ? 14.352 -2.624 -20.828 1.00 89.69 88 THR A O 1
ATOM 690 N N . PHE A 1 89 ? 12.804 -3.617 -19.535 1.00 86.81 89 PHE A N 1
ATOM 691 C CA . PHE A 1 89 ? 12.292 -2.399 -18.920 1.00 86.81 89 PHE A CA 1
ATOM 692 C C . PHE A 1 89 ? 12.097 -2.599 -17.418 1.00 86.81 89 PHE A C 1
ATOM 694 O O . PHE A 1 89 ? 11.970 -3.721 -16.930 1.00 86.81 89 PHE A O 1
ATOM 701 N N . THR A 1 90 ? 12.073 -1.504 -16.661 1.00 88.62 90 THR A N 1
ATOM 702 C CA . THR A 1 90 ? 11.732 -1.519 -15.231 1.00 88.62 90 THR A CA 1
ATOM 703 C C . THR A 1 90 ? 10.485 -0.684 -15.003 1.00 88.62 90 THR A C 1
ATOM 705 O O . THR A 1 90 ? 10.447 0.493 -15.366 1.00 88.62 90 THR A O 1
ATOM 708 N N . TYR A 1 91 ? 9.488 -1.280 -14.357 1.00 86.62 91 TYR A N 1
ATOM 709 C CA . TYR A 1 91 ? 8.310 -0.586 -13.868 1.00 86.62 91 TYR A CA 1
ATOM 710 C C . TYR A 1 91 ? 8.527 -0.124 -12.429 1.00 86.62 91 TYR A C 1
ATOM 712 O O . TYR A 1 91 ? 8.972 -0.880 -11.557 1.00 86.62 91 TYR A O 1
ATOM 720 N N . GLN A 1 92 ? 8.214 1.139 -12.178 1.00 90.69 92 GLN A N 1
ATOM 721 C CA . GLN A 1 92 ? 8.304 1.753 -10.866 1.00 90.69 92 GLN A CA 1
ATOM 722 C C . GLN A 1 92 ? 6.974 2.385 -10.497 1.00 90.69 92 GLN A C 1
ATOM 724 O O . GLN A 1 92 ? 6.339 3.044 -11.317 1.00 90.69 92 GLN A O 1
ATOM 729 N N . LEU A 1 93 ? 6.594 2.230 -9.235 1.00 89.88 93 LEU A N 1
ATOM 730 C CA . LEU A 1 93 ? 5.399 2.843 -8.682 1.00 89.88 93 LEU A CA 1
ATOM 731 C C . LEU A 1 93 ? 5.753 3.552 -7.384 1.00 89.88 93 LEU A C 1
ATOM 733 O O . LEU A 1 93 ? 6.432 2.992 -6.525 1.00 89.88 93 LEU A O 1
ATOM 737 N N . ILE A 1 94 ? 5.282 4.786 -7.243 1.00 91.44 94 ILE A N 1
ATOM 738 C CA . ILE A 1 94 ? 5.306 5.530 -5.984 1.00 91.44 94 ILE A CA 1
ATOM 739 C C . ILE A 1 94 ? 3.883 5.970 -5.697 1.00 91.44 94 ILE A C 1
ATOM 741 O O . ILE A 1 94 ? 3.242 6.575 -6.546 1.00 91.44 94 ILE A O 1
ATOM 745 N N . ASP A 1 95 ? 3.394 5.690 -4.501 1.00 89.12 95 ASP A N 1
ATOM 746 C CA . ASP A 1 95 ? 2.005 5.958 -4.155 1.00 89.12 95 ASP A CA 1
ATOM 747 C C . ASP A 1 95 ? 1.904 6.552 -2.748 1.00 89.12 95 ASP A C 1
ATOM 749 O O . ASP A 1 95 ? 1.858 5.812 -1.757 1.00 89.12 95 ASP A O 1
ATOM 753 N N . PRO A 1 96 ? 1.959 7.893 -2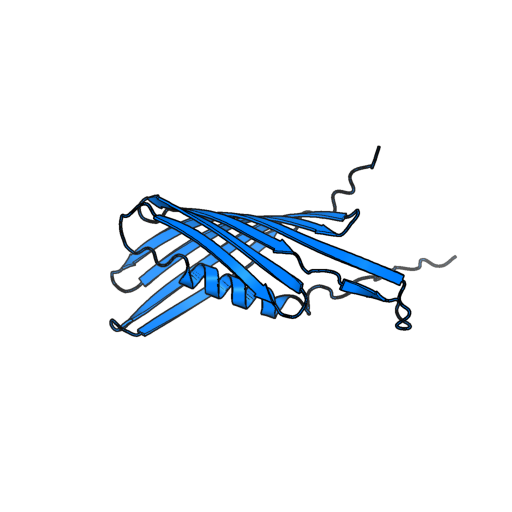.638 1.00 90.25 96 PRO A N 1
ATOM 754 C CA . PRO A 1 96 ? 1.529 8.621 -1.456 1.00 90.25 96 PRO A CA 1
ATOM 755 C C . PRO A 1 96 ? 0.037 8.427 -1.189 1.00 90.25 96 PRO A C 1
ATOM 757 O O . PRO A 1 96 ? -0.809 8.550 -2.074 1.00 90.25 96 PRO A O 1
ATOM 760 N N . ILE A 1 97 ? -0.271 8.179 0.076 1.00 85.75 97 ILE A N 1
ATOM 761 C CA . ILE A 1 97 ? -1.577 7.768 0.561 1.00 85.75 97 ILE A CA 1
ATOM 762 C C . ILE A 1 97 ? -1.931 8.551 1.817 1.00 85.75 97 ILE A C 1
ATOM 764 O O . ILE A 1 97 ? -1.112 8.723 2.720 1.00 85.75 97 ILE A O 1
ATOM 768 N N . LEU A 1 98 ? -3.194 8.947 1.896 1.00 86.88 98 LEU A N 1
ATOM 769 C CA . LEU A 1 98 ? -3.865 9.389 3.105 1.00 86.88 98 LEU A CA 1
ATOM 770 C C . LEU A 1 98 ? -4.956 8.374 3.443 1.00 86.88 98 LEU A C 1
ATOM 772 O O . LEU A 1 98 ? -5.767 8.023 2.590 1.00 86.88 98 LEU A O 1
ATOM 776 N N . SER A 1 99 ? -5.015 7.924 4.688 1.00 82.88 99 SER A N 1
ATOM 777 C CA . SER A 1 99 ? -6.059 7.022 5.161 1.00 82.88 99 SER A CA 1
ATOM 778 C C . SER A 1 99 ? -6.766 7.589 6.379 1.00 82.88 99 SER A C 1
ATOM 780 O O . SER A 1 99 ? -6.128 8.156 7.269 1.00 82.88 99 SER A O 1
ATOM 782 N N . TYR A 1 100 ? -8.074 7.374 6.440 1.00 81.88 100 TYR A N 1
ATOM 783 C CA . TYR A 1 100 ? -8.902 7.675 7.594 1.00 81.88 100 TYR A CA 1
ATOM 784 C C . TYR A 1 100 ? -9.682 6.432 8.025 1.00 81.88 100 TYR A C 1
ATOM 786 O O . TYR A 1 100 ? -10.337 5.798 7.204 1.00 81.88 100 TYR A O 1
ATOM 794 N N . THR A 1 101 ? -9.630 6.097 9.310 1.00 78.25 101 THR A N 1
ATOM 795 C CA . THR A 1 101 ? -10.374 5.000 9.931 1.00 78.25 101 THR A CA 1
ATOM 796 C C . THR A 1 101 ? -11.353 5.561 10.948 1.00 78.25 101 THR A C 1
ATOM 798 O O . THR A 1 101 ? -10.981 6.350 11.815 1.00 78.25 101 THR A O 1
ATOM 801 N N . HIS A 1 102 ? -12.603 5.120 10.865 1.00 79.00 102 HIS A N 1
ATOM 802 C CA . HIS A 1 102 ? -13.682 5.530 11.745 1.00 79.00 102 HIS A CA 1
ATOM 803 C C . HIS A 1 102 ? -14.290 4.311 12.462 1.00 79.00 102 HIS A C 1
ATOM 805 O O . HIS A 1 102 ? -14.747 3.372 11.796 1.00 79.00 102 HIS A O 1
ATOM 811 N N . PRO A 1 103 ? -14.321 4.294 13.808 1.00 78.88 103 PRO A N 1
ATOM 812 C CA . PRO A 1 103 ? -15.066 3.287 14.553 1.00 78.88 103 PRO A CA 1
ATOM 813 C C . PRO A 1 103 ? -16.567 3.540 14.392 1.00 78.88 103 PRO A C 1
ATOM 815 O O . PRO A 1 103 ? -17.089 4.523 14.906 1.00 78.88 103 PRO A O 1
ATOM 818 N N . LEU A 1 104 ? -17.279 2.643 13.708 1.00 82.69 104 LEU A N 1
ATOM 819 C CA . LEU A 1 104 ? -18.741 2.717 13.630 1.00 82.69 104 LEU A CA 1
ATOM 820 C C . LEU A 1 104 ? -19.397 2.080 14.867 1.00 82.69 104 LEU A C 1
ATOM 822 O O . LEU A 1 104 ? -20.474 2.485 15.291 1.00 82.69 104 LEU A O 1
ATOM 826 N N . SER A 1 105 ? -18.750 1.067 15.447 1.00 86.12 105 SER A N 1
ATOM 827 C CA . SER A 1 105 ? -19.111 0.457 16.732 1.00 86.12 105 SER A CA 1
ATOM 828 C C . SER A 1 105 ? -17.888 -0.217 17.359 1.00 86.12 105 SER A C 1
ATOM 830 O O . SER A 1 105 ? -16.840 -0.320 16.726 1.00 86.12 105 SER A O 1
ATOM 832 N N . GLU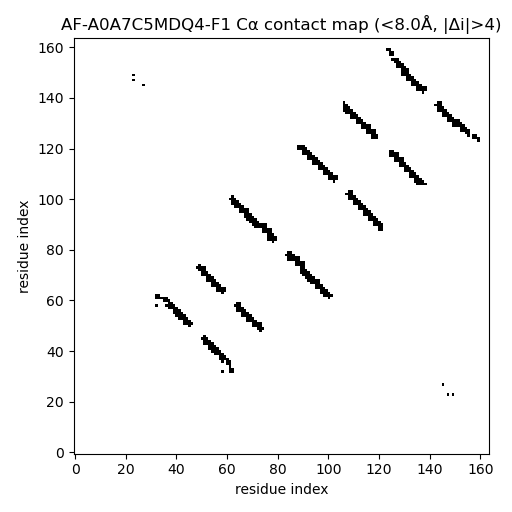 A 1 106 ? -18.035 -0.786 18.557 1.00 79.81 106 GLU A N 1
ATOM 833 C CA . GLU A 1 106 ? -16.974 -1.579 19.203 1.00 79.81 106 GLU A CA 1
ATOM 834 C C . GLU A 1 106 ? -16.498 -2.779 18.363 1.00 79.81 106 GLU A C 1
ATOM 836 O O . GLU A 1 106 ? -15.389 -3.276 18.553 1.00 79.81 106 GLU A O 1
ATOM 841 N N . LYS A 1 107 ? -17.332 -3.263 17.433 1.00 82.75 107 LYS A N 1
ATOM 842 C CA . LYS A 1 107 ? -17.031 -4.428 16.590 1.00 82.75 107 LYS A CA 1
ATOM 843 C C . LYS A 1 107 ? -16.787 -4.088 15.128 1.00 82.75 107 LYS A C 1
ATOM 845 O O . LYS A 1 107 ? -16.336 -4.969 14.407 1.00 82.75 107 LYS A O 1
ATOM 850 N N . LEU A 1 108 ? -17.089 -2.874 14.670 1.00 81.44 108 LEU A N 1
ATOM 851 C CA . LEU A 1 108 ? -17.042 -2.520 13.250 1.00 81.44 108 LEU A CA 1
ATOM 852 C C . LEU A 1 108 ? -16.287 -1.217 13.032 1.00 81.44 108 LEU A C 1
ATOM 854 O O . LEU A 1 108 ? -16.652 -0.175 13.572 1.00 81.44 108 LEU A O 1
ATOM 858 N N . PHE A 1 109 ? -15.290 -1.293 12.162 1.00 79.06 109 PHE A N 1
ATOM 859 C CA . PHE A 1 109 ? -14.455 -0.181 11.739 1.00 79.06 109 PHE A CA 1
ATOM 860 C C . PHE A 1 109 ? -14.608 -0.026 10.243 1.00 79.06 109 PHE A C 1
ATOM 862 O O . PHE A 1 109 ? -14.555 -1.019 9.517 1.00 79.06 109 PHE A O 1
ATOM 869 N N . LEU A 1 110 ? -14.786 1.206 9.797 1.00 81.62 110 LEU A N 1
ATOM 870 C CA . LEU A 1 110 ? -14.734 1.560 8.390 1.00 81.62 110 LEU A CA 1
ATOM 871 C C . LEU A 1 110 ? -13.454 2.337 8.146 1.00 81.62 110 LEU A C 1
ATOM 873 O O . LEU A 1 110 ? -13.013 3.089 9.012 1.00 81.62 110 LEU A O 1
ATOM 877 N N . TYR A 1 111 ? -12.861 2.167 6.978 1.00 75.12 111 TYR A N 1
ATOM 878 C CA . TYR A 1 111 ? -11.724 2.969 6.575 1.00 75.12 111 TYR A CA 1
ATOM 879 C C . TYR A 1 111 ? -11.841 3.375 5.117 1.00 75.12 111 TYR A C 1
ATOM 881 O O . TYR A 1 111 ? -12.373 2.646 4.279 1.00 75.12 111 TYR A O 1
ATOM 889 N N . THR A 1 112 ? -11.300 4.550 4.840 1.00 85.56 112 THR A N 1
ATOM 890 C CA . THR A 1 112 ? -11.163 5.117 3.508 1.00 85.56 112 THR A CA 1
ATOM 891 C C . THR A 1 112 ? -9.700 5.443 3.288 1.00 85.56 112 THR A C 1
ATOM 893 O O . THR A 1 112 ? -9.014 5.935 4.185 1.00 85.56 112 THR A O 1
ATOM 896 N N . LEU A 1 113 ? -9.228 5.180 2.083 1.00 84.94 113 LEU A N 1
ATOM 897 C CA . LEU A 1 113 ? -7.882 5.454 1.625 1.00 84.94 113 LEU A CA 1
ATOM 898 C C . LEU A 1 113 ? -7.989 6.295 0.361 1.00 84.94 113 LEU A C 1
ATOM 900 O O . LEU A 1 113 ? -8.771 5.975 -0.526 1.00 84.94 113 LEU A O 1
ATOM 904 N N . LEU A 1 114 ? -7.206 7.361 0.286 1.00 90.00 114 LEU A N 1
ATOM 905 C CA . LEU A 1 114 ? -7.041 8.193 -0.896 1.00 90.00 114 LEU A CA 1
ATOM 906 C C . LEU A 1 114 ? -5.569 8.173 -1.276 1.00 90.00 114 LEU A C 1
ATOM 908 O O . LEU A 1 114 ? -4.717 8.416 -0.421 1.00 90.00 114 LEU A O 1
ATOM 912 N N . GLY A 1 115 ? -5.267 7.900 -2.538 1.00 88.31 115 GLY A N 1
ATOM 913 C CA . GLY A 1 115 ? -3.894 7.865 -3.018 1.00 88.31 115 GLY A CA 1
ATOM 914 C C . GLY A 1 115 ? -3.722 8.501 -4.386 1.00 88.31 115 GLY A C 1
ATOM 915 O O . GLY A 1 115 ? -4.668 8.653 -5.168 1.00 88.31 115 GLY A O 1
ATOM 916 N N . VAL A 1 116 ? -2.481 8.897 -4.647 1.00 89.69 116 VAL A N 1
ATOM 917 C CA . VAL A 1 116 ? -2.033 9.392 -5.946 1.00 89.69 116 VAL A CA 1
ATOM 918 C C . VAL A 1 116 ? -0.857 8.538 -6.364 1.00 89.69 116 VAL A C 1
ATOM 920 O O . VAL A 1 116 ? 0.260 8.727 -5.901 1.00 89.69 116 VAL A O 1
ATOM 923 N N . MET A 1 117 ? -1.117 7.604 -7.258 1.00 87.88 117 MET A N 1
ATOM 924 C CA . MET A 1 117 ? -0.136 6.661 -7.746 1.00 87.88 117 MET A CA 1
ATOM 925 C C . MET A 1 117 ? 0.590 7.257 -8.948 1.00 87.88 117 MET A C 1
ATOM 927 O O . MET A 1 117 ? -0.0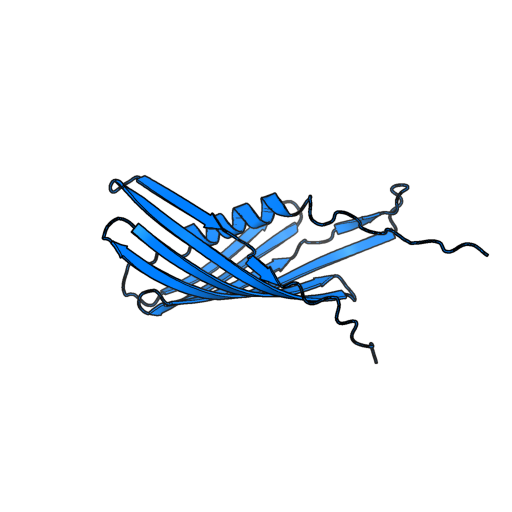23 7.609 -9.952 1.00 87.88 117 MET A O 1
ATOM 931 N N . TYR A 1 118 ? 1.900 7.397 -8.826 1.00 88.56 118 TYR A N 1
ATOM 932 C CA . TYR A 1 118 ? 2.806 7.652 -9.931 1.00 88.56 118 TYR A CA 1
ATOM 933 C C . TYR A 1 118 ? 3.309 6.319 -10.464 1.00 88.56 118 TYR A C 1
ATOM 935 O O . TYR A 1 118 ? 3.877 5.529 -9.710 1.00 88.56 118 TYR A O 1
ATOM 943 N N . GLU A 1 119 ? 3.139 6.109 -11.760 1.00 85.88 119 GLU A N 1
ATOM 944 C CA . GLU A 1 119 ? 3.581 4.921 -12.477 1.00 85.88 119 GLU A CA 1
ATOM 945 C C . GLU A 1 119 ? 4.598 5.339 -13.538 1.00 85.88 119 GLU A C 1
ATOM 947 O O . GLU A 1 119 ? 4.341 6.245 -14.337 1.00 85.88 119 GLU A O 1
ATOM 952 N N . GLY A 1 120 ? 5.759 4.692 -13.547 1.00 83.50 120 GLY A N 1
ATOM 953 C CA . GLY A 1 120 ? 6.834 4.959 -14.492 1.00 83.50 120 GLY A CA 1
ATOM 954 C C . G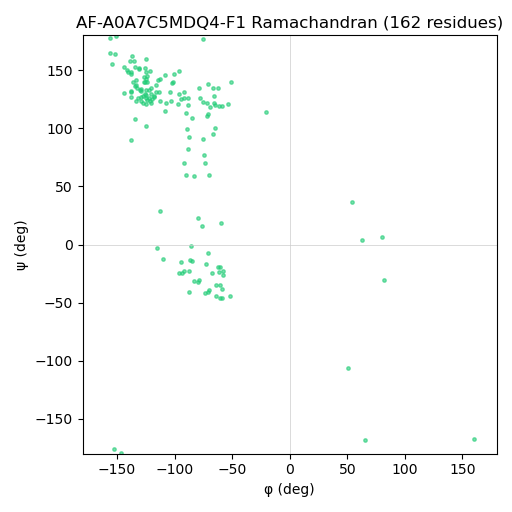LY A 1 120 ? 7.331 3.679 -15.150 1.00 83.50 120 GLY A C 1
ATOM 955 O O . GLY A 1 120 ? 7.724 2.746 -14.454 1.00 83.50 120 GLY A O 1
ATOM 956 N N . ALA A 1 121 ? 7.369 3.664 -16.480 1.00 80.81 121 ALA A N 1
ATOM 957 C CA . ALA A 1 121 ? 8.088 2.673 -17.276 1.00 80.81 121 ALA A CA 1
ATOM 958 C C . ALA A 1 121 ? 8.865 3.409 -18.368 1.00 80.81 121 ALA A C 1
ATOM 960 O O . ALA A 1 121 ? 8.256 3.938 -19.296 1.00 80.81 121 ALA A O 1
ATOM 961 N N . GLU A 1 122 ? 10.193 3.462 -18.236 1.00 75.38 122 GLU A N 1
ATOM 962 C CA . GLU A 1 122 ? 11.093 4.143 -19.181 1.00 75.38 122 GLU A CA 1
ATOM 963 C C . GLU A 1 122 ? 10.650 5.589 -19.498 1.00 75.38 122 GLU A C 1
ATOM 965 O O . GLU A 1 122 ? 10.790 6.480 -18.657 1.00 75.38 122 GLU A O 1
ATOM 970 N N . GLU A 1 123 ? 10.100 5.826 -20.693 1.00 68.50 123 GLU A N 1
ATOM 971 C CA . GLU A 1 123 ? 9.637 7.132 -21.180 1.00 68.50 123 GLU A CA 1
ATOM 972 C C . GLU A 1 123 ? 8.186 7.459 -20.783 1.00 68.50 123 GLU A C 1
ATOM 974 O O . GLU A 1 123 ? 7.745 8.607 -20.886 1.00 68.50 123 GLU A O 1
ATOM 979 N N . TYR A 1 124 ? 7.426 6.473 -20.304 1.00 73.50 124 TYR A N 1
ATOM 980 C CA . TYR A 1 124 ? 6.020 6.636 -19.955 1.00 73.50 124 TYR A CA 1
ATOM 981 C C . TYR A 1 124 ? 5.851 6.939 -18.472 1.00 73.50 124 TYR A C 1
ATOM 983 O O . TYR A 1 124 ? 6.284 6.180 -17.605 1.00 73.50 124 TYR A O 1
ATOM 991 N N . LYS A 1 125 ? 5.161 8.047 -18.193 1.00 82.69 125 LYS A N 1
ATOM 992 C CA . LYS A 1 125 ? 4.792 8.478 -16.845 1.00 82.69 125 LYS A CA 1
ATOM 993 C C . LYS A 1 125 ? 3.289 8.681 -16.774 1.00 82.69 125 LYS A C 1
ATOM 995 O O . LYS A 1 125 ? 2.735 9.443 -17.566 1.00 82.69 125 LYS A O 1
ATOM 1000 N N . ASN A 1 126 ? 2.643 8.032 -15.815 1.00 81.69 126 ASN A N 1
ATOM 1001 C CA . ASN A 1 126 ? 1.218 8.182 -15.557 1.00 81.69 126 ASN A CA 1
ATOM 1002 C C . ASN A 1 126 ? 0.971 8.556 -14.096 1.00 81.69 126 ASN A C 1
ATOM 1004 O O . ASN A 1 126 ? 1.747 8.219 -13.204 1.00 81.69 126 ASN A O 1
ATOM 1008 N N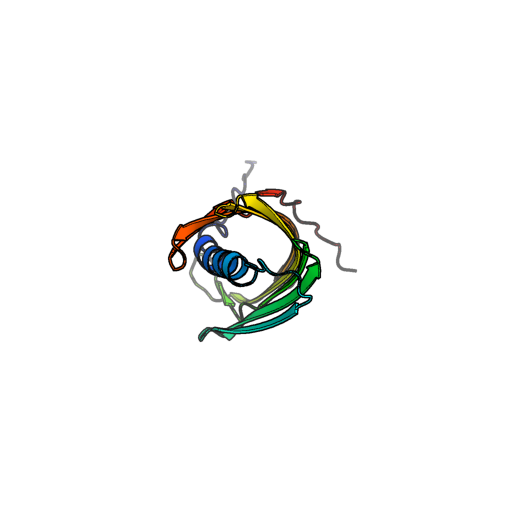 . TYR A 1 127 ? -0.134 9.266 -13.876 1.00 85.44 127 TYR A N 1
ATOM 1009 C CA . TYR A 1 127 ? -0.638 9.587 -12.549 1.00 85.44 127 TYR A CA 1
ATOM 1010 C C . TYR A 1 127 ? -2.072 9.087 -12.434 1.00 85.44 127 TYR A C 1
ATOM 1012 O O . TYR A 1 127 ? -2.936 9.465 -13.234 1.00 85.44 127 TYR A O 1
ATOM 1020 N N . VAL A 1 128 ? -2.322 8.269 -11.421 1.00 84.69 128 VAL A N 1
ATOM 1021 C CA . VAL A 1 128 ? -3.614 7.647 -11.155 1.00 84.69 128 VAL A CA 1
ATOM 1022 C C . VAL A 1 128 ? -4.095 8.072 -9.778 1.00 84.69 128 VAL A C 1
ATOM 1024 O O . VAL A 1 128 ? -3.433 7.848 -8.769 1.00 84.69 128 VAL A O 1
ATOM 1027 N N . PHE A 1 129 ? -5.272 8.686 -9.731 1.00 87.75 129 PHE A N 1
ATOM 1028 C CA . PHE A 1 129 ? -5.956 8.948 -8.471 1.00 87.75 129 PHE A CA 1
ATOM 1029 C C . PHE A 1 129 ? -6.813 7.738 -8.136 1.00 87.75 129 PHE A C 1
ATOM 1031 O O . PHE A 1 129 ? -7.649 7.340 -8.952 1.00 87.75 129 PHE A O 1
ATOM 1038 N N . HIS A 1 130 ? -6.631 7.178 -6.944 1.00 84.56 130 HIS A N 1
ATOM 1039 C CA . HIS A 1 130 ? -7.401 6.029 -6.482 1.00 84.56 130 HIS A CA 1
ATOM 1040 C C . HIS A 1 130 ? -7.967 6.258 -5.086 1.00 84.56 130 HIS A C 1
ATOM 1042 O O . HIS A 1 130 ? -7.431 7.020 -4.277 1.00 84.56 130 HIS A O 1
ATOM 1048 N N . MET A 1 131 ? -9.098 5.608 -4.844 1.00 86.50 131 MET A N 1
ATOM 1049 C CA . MET A 1 131 ? -9.738 5.537 -3.547 1.00 86.50 131 MET A CA 1
ATOM 1050 C C . MET A 1 131 ? -10.040 4.078 -3.231 1.00 86.50 131 MET A C 1
ATOM 1052 O O . MET A 1 131 ? -10.618 3.369 -4.058 1.00 86.50 131 MET A O 1
ATOM 1056 N N . ASP A 1 132 ? -9.718 3.664 -2.011 1.00 84.06 132 ASP A N 1
ATOM 1057 C CA . ASP A 1 132 ? -10.158 2.387 -1.464 1.00 84.06 132 ASP A CA 1
ATOM 1058 C C . ASP A 1 132 ? -11.104 2.661 -0.292 1.00 84.06 132 ASP A C 1
ATOM 1060 O O . ASP A 1 132 ? -10.898 3.584 0.498 1.00 84.06 132 ASP A O 1
ATOM 1064 N N . VAL A 1 133 ? -12.150 1.853 -0.162 1.00 85.94 133 VAL A N 1
ATOM 1065 C CA . VAL A 1 133 ? -13.054 1.873 0.992 1.00 85.94 133 VAL A CA 1
ATOM 1066 C C . VAL A 1 133 ? -13.188 0.453 1.493 1.00 85.94 133 VAL A C 1
ATOM 1068 O O . VAL A 1 133 ? -13.433 -0.470 0.722 1.00 85.94 133 VAL A O 1
ATOM 1071 N N . GLY A 1 134 ? -13.056 0.258 2.793 1.00 82.00 134 GLY A N 1
ATOM 1072 C CA . GLY A 1 134 ? -13.198 -1.056 3.384 1.00 82.00 134 GLY A CA 1
ATOM 1073 C C . GLY A 1 134 ? -13.669 -0.996 4.817 1.00 82.00 134 GLY A C 1
ATOM 1074 O O . GLY A 1 134 ? -13.976 0.059 5.375 1.00 82.00 134 GLY A O 1
ATOM 1075 N N . GLY A 1 135 ? -13.729 -2.167 5.425 1.00 78.00 135 GLY A N 1
ATOM 1076 C CA . GLY A 1 135 ? -14.053 -2.280 6.826 1.00 78.00 135 GLY A CA 1
ATOM 1077 C C . GLY A 1 135 ? -13.526 -3.553 7.450 1.00 78.00 135 GLY A C 1
ATOM 1078 O O . GLY A 1 135 ? -13.130 -4.506 6.776 1.00 78.00 135 GLY A O 1
ATOM 1079 N N . LYS A 1 136 ? -13.517 -3.541 8.778 1.00 79.56 136 LYS A N 1
ATOM 1080 C CA . LYS A 1 136 ? -13.114 -4.656 9.622 1.00 79.56 136 LYS A CA 1
ATOM 1081 C C . LYS A 1 136 ? -14.194 -4.919 10.658 1.00 79.56 136 LYS A C 1
ATOM 1083 O O . LYS A 1 136 ? -14.534 -4.031 11.436 1.00 79.56 136 LYS A O 1
ATOM 1088 N N . TYR A 1 137 ? -14.696 -6.148 10.681 1.00 82.38 137 TYR A N 1
ATOM 1089 C CA . TYR A 1 137 ? -15.693 -6.614 11.635 1.00 82.38 137 TYR A CA 1
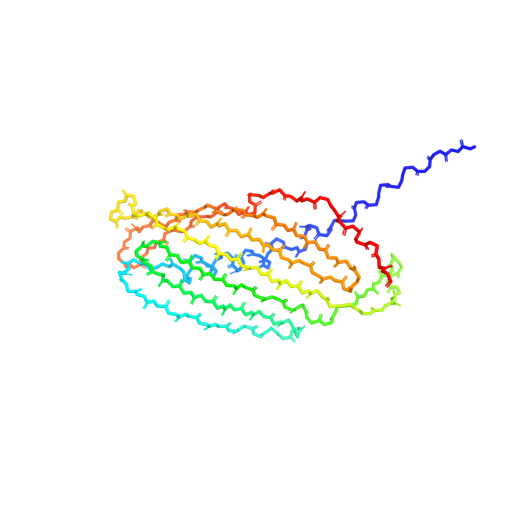ATOM 1090 C C . TYR A 1 137 ? -15.104 -7.667 12.572 1.00 82.38 137 TYR A C 1
ATOM 1092 O O . TYR A 1 137 ? -14.615 -8.700 12.120 1.00 82.38 137 TYR A O 1
ATOM 1100 N N . PHE A 1 138 ? -15.161 -7.444 13.880 1.00 79.94 138 PHE A N 1
ATOM 1101 C CA . PHE A 1 138 ? -14.719 -8.402 14.888 1.00 79.94 138 PHE A CA 1
ATOM 1102 C C . PHE A 1 138 ? -15.834 -9.405 15.204 1.00 79.94 138 PHE A C 1
ATOM 1104 O O . PHE A 1 138 ? -16.816 -9.081 15.872 1.00 79.94 138 PHE A O 1
ATOM 1111 N N . LEU A 1 139 ? -15.649 -10.653 14.761 1.00 85.94 139 LEU A N 1
ATOM 1112 C CA . LEU A 1 139 ? -16.500 -11.786 15.141 1.00 85.94 139 LEU A CA 1
ATOM 1113 C C . LEU A 1 139 ? -16.270 -12.168 16.610 1.00 85.94 139 LEU A C 1
ATOM 1115 O O . LEU A 1 139 ? -17.200 -12.505 17.340 1.00 85.94 139 LEU A O 1
ATOM 1119 N N . SER A 1 140 ? -15.012 -12.109 17.048 1.00 84.88 140 SER A N 1
ATOM 1120 C CA . SER A 1 140 ? -14.580 -12.390 18.416 1.00 84.88 140 SER A CA 1
ATOM 1121 C C . SER A 1 140 ? -13.323 -11.576 18.746 1.00 84.88 140 SER A C 1
ATOM 1123 O O . SER A 1 140 ? -12.780 -10.878 17.892 1.00 84.88 140 SER A O 1
ATOM 1125 N N . ARG A 1 141 ? -12.791 -11.711 19.968 1.00 73.06 141 ARG A N 1
ATOM 1126 C CA . ARG A 1 141 ? -11.497 -11.102 20.339 1.00 73.06 141 ARG A CA 1
ATOM 1127 C C . ARG A 1 141 ? -10.310 -11.626 19.519 1.00 73.06 141 ARG A C 1
ATOM 1129 O O . ARG A 1 141 ? -9.267 -10.988 19.506 1.00 73.06 141 ARG A O 1
ATOM 1136 N N . LYS A 1 142 ? -10.446 -12.794 18.883 1.00 77.44 142 LYS A N 1
ATOM 1137 C CA . LYS A 1 142 ? -9.374 -13.461 18.123 1.00 77.44 142 LYS A CA 1
ATOM 1138 C C . LYS A 1 142 ? -9.673 -13.573 16.628 1.00 77.44 142 LYS A C 1
ATOM 1140 O O . LYS A 1 142 ? -8.847 -14.091 15.886 1.00 77.44 142 LYS A O 1
ATOM 1145 N N . SER A 1 143 ? -10.850 -13.137 16.186 1.00 78.12 143 SER A N 1
ATOM 1146 C CA . SER A 1 143 ? -11.333 -13.386 14.828 1.00 78.12 143 SER A CA 1
ATOM 1147 C C . SER A 1 143 ? -11.986 -12.137 14.267 1.00 78.12 143 SER A C 1
ATOM 1149 O O . SER A 1 143 ? -12.857 -11.542 14.904 1.00 78.12 143 SER A O 1
ATOM 1151 N N . SER A 1 144 ? -11.603 -11.767 13.051 1.00 78.25 144 SER A N 1
ATOM 1152 C CA . SER A 1 144 ? -12.176 -10.631 12.338 1.00 78.25 144 SER A CA 1
ATOM 1153 C C . SER A 1 144 ? -12.328 -10.931 10.857 1.00 78.25 144 SER A C 1
ATOM 1155 O O . SER A 1 144 ? -11.513 -11.652 10.290 1.00 78.25 144 SER A O 1
ATOM 1157 N N . LEU A 1 145 ? -13.331 -10.319 10.242 1.00 80.38 145 LEU A N 1
ATOM 1158 C CA . LEU A 1 145 ? -13.518 -10.264 8.801 1.00 80.38 145 LEU A CA 1
ATOM 1159 C C . LEU A 1 145 ? -13.059 -8.902 8.299 1.00 80.38 145 LEU A C 1
ATOM 1161 O O . LEU A 1 145 ? -13.315 -7.889 8.951 1.00 80.38 145 LEU A O 1
ATOM 1165 N N . ILE A 1 146 ? -12.388 -8.882 7.153 1.00 76.94 146 ILE A N 1
ATOM 1166 C CA . ILE A 1 146 ? -11.977 -7.658 6.471 1.00 76.94 146 ILE A CA 1
ATOM 1167 C C . ILE A 1 146 ? -12.579 -7.703 5.073 1.00 76.94 146 ILE A C 1
ATOM 1169 O O . ILE A 1 146 ? -12.493 -8.726 4.398 1.00 76.94 146 ILE A O 1
ATOM 1173 N N . PHE A 1 147 ? -13.189 -6.601 4.655 1.00 80.44 147 PHE A N 1
ATOM 1174 C CA . PHE A 1 147 ? -13.656 -6.405 3.288 1.00 80.44 147 PHE A CA 1
ATOM 1175 C C . PHE A 1 147 ? -13.079 -5.099 2.752 1.00 80.44 147 PHE A C 1
ATOM 1177 O O . PHE A 1 147 ? -12.918 -4.138 3.508 1.00 80.44 147 PHE A O 1
ATOM 1184 N N . ILE A 1 148 ? -12.743 -5.072 1.463 1.00 79.12 148 ILE A N 1
ATOM 1185 C CA . ILE A 1 148 ? -12.149 -3.904 0.808 1.00 79.12 148 ILE A CA 1
ATOM 1186 C C . ILE A 1 148 ? -12.687 -3.807 -0.617 1.00 79.12 148 ILE A C 1
ATOM 1188 O O . ILE A 1 148 ? -12.647 -4.783 -1.360 1.00 79.12 148 ILE A O 1
ATOM 1192 N N . LEU A 1 149 ? -13.154 -2.623 -0.993 1.00 82.62 149 LEU A N 1
ATOM 1193 C CA . LEU A 1 149 ? -13.400 -2.205 -2.367 1.00 82.62 149 LEU A CA 1
ATOM 1194 C C . LEU A 1 149 ? -12.256 -1.286 -2.774 1.00 82.62 149 LEU A C 1
ATOM 1196 O O . LEU A 1 149 ? -11.981 -0.302 -2.085 1.00 82.62 149 LEU A O 1
ATOM 1200 N N . ARG A 1 150 ? -11.562 -1.633 -3.855 1.00 81.44 150 ARG A N 1
ATOM 1201 C CA . ARG A 1 150 ? -10.277 -1.023 -4.200 1.00 81.44 150 ARG A CA 1
ATOM 1202 C C . ARG A 1 150 ? -10.259 -0.435 -5.590 1.00 81.44 150 ARG A C 1
ATOM 1204 O O . ARG A 1 150 ? -11.054 -0.832 -6.439 1.00 81.44 150 ARG A O 1
ATOM 1211 N N . ASN A 1 151 ? -9.313 0.474 -5.805 1.00 71.38 151 ASN A N 1
ATOM 1212 C CA . ASN A 1 151 ? -9.069 1.147 -7.072 1.00 71.38 151 ASN A CA 1
ATOM 1213 C C . ASN A 1 151 ? -10.334 1.829 -7.615 1.00 71.38 151 ASN A C 1
ATOM 1215 O O . ASN A 1 151 ? -10.559 1.875 -8.824 1.00 71.38 151 ASN A O 1
ATOM 1219 N N . MET A 1 152 ? -11.161 2.389 -6.723 1.00 80.56 152 MET A N 1
ATOM 1220 C CA . MET A 1 152 ? -12.262 3.268 -7.114 1.00 80.56 152 MET A CA 1
ATOM 1221 C C . MET A 1 152 ? -11.655 4.615 -7.509 1.00 80.56 152 MET A C 1
ATOM 1223 O O . MET A 1 152 ? -11.597 5.560 -6.728 1.00 80.56 152 MET A O 1
ATOM 1227 N N . GLY A 1 153 ? -11.085 4.662 -8.705 1.00 70.12 153 GLY A N 1
ATOM 1228 C CA . GLY A 1 153 ? -10.249 5.754 -9.170 1.00 70.12 153 GLY A CA 1
ATOM 1229 C C . GLY A 1 153 ? -10.549 6.144 -10.604 1.00 70.12 153 GLY A C 1
ATOM 1230 O O . GLY A 1 153 ? -11.149 5.390 -11.370 1.00 70.12 153 GLY A O 1
ATOM 1231 N N . TRP A 1 154 ? -10.113 7.345 -10.972 1.00 70.50 154 TRP A N 1
ATOM 1232 C CA . TRP A 1 154 ? -10.211 7.833 -12.341 1.00 70.50 154 TRP A CA 1
ATOM 1233 C C . TRP A 1 154 ? -8.814 7.850 -12.953 1.00 70.50 154 TRP A C 1
ATOM 1235 O O . TRP A 1 154 ? -7.954 8.635 -12.550 1.00 70.50 154 TRP A O 1
ATOM 1245 N N . ASN A 1 155 ? -8.599 7.018 -13.971 1.00 61.03 155 ASN A N 1
ATOM 1246 C CA . ASN A 1 155 ? -7.392 7.087 -14.788 1.00 61.03 155 ASN A CA 1
ATOM 1247 C C . ASN A 1 155 ? -7.450 8.329 -15.681 1.00 61.03 155 ASN A C 1
ATOM 1249 O O . ASN A 1 155 ? -8.255 8.395 -16.616 1.00 61.03 155 ASN A O 1
ATOM 1253 N N . ARG A 1 156 ? -6.598 9.328 -15.422 1.00 53.91 156 ARG A N 1
ATOM 1254 C CA . ARG A 1 156 ? -6.375 10.385 -16.411 1.00 53.91 156 ARG A CA 1
ATOM 1255 C C . ARG A 1 156 ? -5.495 9.820 -17.523 1.00 53.91 156 ARG A C 1
ATOM 1257 O O . ARG A 1 156 ? -4.412 9.303 -17.284 1.00 53.91 156 ARG A O 1
ATOM 1264 N N . LYS A 1 157 ? -6.018 9.895 -18.747 1.00 54.69 157 LYS A N 1
ATOM 1265 C CA . LYS A 1 157 ? -5.373 9.457 -19.990 1.00 54.69 157 LYS A CA 1
ATOM 1266 C C . LYS A 1 157 ? -3.961 10.060 -20.109 1.00 54.69 157 LYS A C 1
ATOM 1268 O O . LYS A 1 157 ? -3.798 11.235 -19.786 1.00 54.69 157 LYS A O 1
ATOM 1273 N N . LYS A 1 158 ? -3.003 9.249 -20.595 1.00 51.69 158 LYS A N 1
ATOM 1274 C CA . LYS A 1 158 ? -1.585 9.566 -20.884 1.00 51.69 158 LYS A CA 1
ATOM 1275 C C . LYS A 1 158 ? -1.326 11.068 -21.055 1.00 51.69 158 LYS A C 1
ATOM 1277 O O . LYS A 1 158 ? -1.759 11.653 -22.047 1.00 51.69 158 LYS A O 1
ATOM 1282 N N . ILE A 1 159 ? -0.562 11.665 -20.141 1.00 46.69 159 ILE A N 1
ATOM 1283 C CA . ILE A 1 159 ? 0.092 12.949 -20.406 1.00 46.69 159 ILE A CA 1
ATOM 1284 C C . ILE A 1 159 ? 1.425 12.601 -21.064 1.00 46.69 159 ILE A C 1
ATOM 1286 O O . ILE A 1 159 ? 2.412 12.337 -20.386 1.00 46.69 159 ILE A O 1
ATOM 1290 N N . SER A 1 160 ? 1.449 12.554 -22.397 1.00 47.12 160 SER A N 1
ATOM 1291 C CA . SER A 1 160 ? 2.709 12.595 -23.137 1.00 47.12 160 SER A CA 1
ATOM 1292 C C . SER A 1 160 ? 3.313 13.979 -22.916 1.00 47.12 160 SER A C 1
ATOM 1294 O O . SER A 1 160 ? 2.909 14.944 -23.568 1.00 47.12 160 SER A O 1
ATOM 1296 N N . LEU A 1 161 ? 4.214 14.112 -21.945 1.00 43.41 161 LEU A N 1
ATOM 1297 C CA . LEU A 1 161 ? 5.032 15.314 -21.860 1.00 43.41 161 LEU A CA 1
ATOM 1298 C C . LEU A 1 161 ? 5.943 15.328 -23.094 1.00 43.41 161 LEU A C 1
ATOM 1300 O O . LEU A 1 161 ? 6.597 14.315 -23.351 1.00 43.41 161 LEU A O 1
ATOM 1304 N N . PRO A 1 162 ? 5.984 16.422 -23.875 1.00 37.34 162 PRO A N 1
ATOM 1305 C CA . PRO A 1 162 ? 7.007 16.565 -24.895 1.00 37.34 162 PRO A CA 1
ATOM 1306 C C . PRO A 1 162 ? 8.361 16.559 -24.184 1.00 37.34 162 PRO A C 1
ATOM 1308 O O . PRO A 1 162 ? 8.613 17.379 -23.299 1.00 37.34 162 PRO A O 1
ATOM 1311 N N . VAL A 1 163 ? 9.197 15.583 -24.526 1.00 44.72 163 VAL A N 1
ATOM 1312 C CA . VAL A 1 163 ? 10.602 15.574 -24.123 1.00 44.72 163 VAL A CA 1
ATOM 1313 C C . VAL A 1 163 ? 11.271 16.712 -24.899 1.00 44.72 163 VAL A C 1
ATOM 1315 O O . VAL A 1 163 ? 11.200 16.730 -26.129 1.00 44.72 163 VAL A O 1
ATOM 1318 N N . PHE A 1 164 ? 11.807 17.696 -24.172 1.00 37.47 164 PHE A N 1
ATOM 1319 C CA . PHE A 1 164 ? 12.643 18.773 -24.710 1.00 37.47 164 PHE A CA 1
ATOM 1320 C C . PHE A 1 164 ? 14.088 18.303 -24.861 1.00 37.47 164 PHE A C 1
ATOM 1322 O O . PHE A 1 164 ? 14.536 17.534 -23.978 1.00 37.47 164 PHE A O 1
#

Radius of gyration: 19.32 Å; Cα contacts (8 Å, |Δi|>4): 307; chains: 1; bounding box: 34×33×69 Å

pLDDT: mean 70.54, std 21.15, range [25.83, 93.62]

Mean predicted aligned error: 11.75 Å